Protein AF-A0AAT9LP77-F1 (afdb_monomer_lite)

Foldseek 3Di:
DDPLLVQLVVLLCVQLVCLVVVVFHDPVSLVSNLVSLVVLLVVQAPPPDDDPSSVVSLVCRLVSLLVSLVVDDPPRSVVSVVSSVVSVVSSCSSPDHDPVVVVVVVVVVPPPDPPDDDD

Radius of gyration: 19.97 Å; chains: 1; bounding box: 31×26×78 Å

Sequence (119 aa):
MSAEVDRLLVTWDRFTVALRMNEGFNGTAYAELRSALTDLTAAWQGMDALPRLGVNVLVDIVPTVDAMTMSYPAPTSSKIGEAVFELQELIAECVALSEQDVEYVENLSDGSSDSDPSA

Secondary structure (DSSP, 8-state):
--HHHHHHHHHHHHHHHHHHTT----HHHHHHHHHHHHHHHHHHTT-SS--HHHHHHHHHHHHHHHHHGGGS-TTHHHHHHHHHHHHHHHHHHHTPPPHHHHHHHHHHSS---------

pLDDT: mean 87.94, std 16.05, range [48.62, 98.56]

Structure (mmCIF, N/CA/C/O backbone):
data_AF-A0AAT9LP77-F1
#
_entry.id   AF-A0AAT9LP77-F1
#
loop_
_atom_site.group_PDB
_atom_site.id
_atom_site.type_symbol
_atom_site.label_atom_id
_atom_site.label_alt_id
_atom_site.label_comp_id
_atom_site.label_asym_id
_atom_site.label_entity_id
_atom_site.label_seq_id
_atom_site.pdbx_PDB_ins_code
_atom_site.Cartn_x
_atom_site.Cartn_y
_atom_site.Cartn_z
_atom_site.occupancy
_atom_site.B_iso_or_equiv
_atom_site.auth_seq_id
_atom_site.auth_comp_id
_atom_site.auth_asym_id
_atom_site.auth_atom_id
_atom_site.pdbx_PDB_model_num
ATOM 1 N N . MET A 1 1 ? -15.776 -10.318 7.944 1.00 61.47 1 MET A N 1
ATOM 2 C CA . MET A 1 1 ? -14.636 -9.606 7.332 1.00 61.47 1 MET A CA 1
ATOM 3 C C . MET A 1 1 ? -15.185 -8.266 6.871 1.00 61.47 1 MET A C 1
ATOM 5 O O . MET A 1 1 ? -16.336 -8.264 6.444 1.00 61.47 1 MET A O 1
ATOM 9 N N . SER A 1 2 ? -14.496 -7.143 7.107 1.00 86.44 2 SER A N 1
ATOM 10 C CA . SER A 1 2 ? -15.014 -5.845 6.645 1.00 86.44 2 SER A CA 1
ATOM 11 C C . SER A 1 2 ? -14.846 -5.752 5.128 1.00 86.44 2 SER A C 1
ATOM 13 O O . SER A 1 2 ? -13.903 -6.327 4.582 1.00 86.44 2 SER A O 1
ATOM 15 N N . ALA A 1 3 ? -15.758 -5.063 4.443 1.00 93.88 3 ALA A N 1
ATOM 16 C CA . ALA A 1 3 ? -15.724 -4.959 2.984 1.00 93.88 3 ALA A CA 1
ATOM 17 C C . ALA A 1 3 ? -14.425 -4.295 2.488 1.00 93.88 3 ALA A C 1
ATOM 19 O O . ALA A 1 3 ? -13.923 -4.609 1.411 1.00 93.88 3 ALA A O 1
ATOM 20 N N . GLU A 1 4 ? -13.854 -3.415 3.304 1.00 96.62 4 GLU A N 1
ATOM 21 C CA . G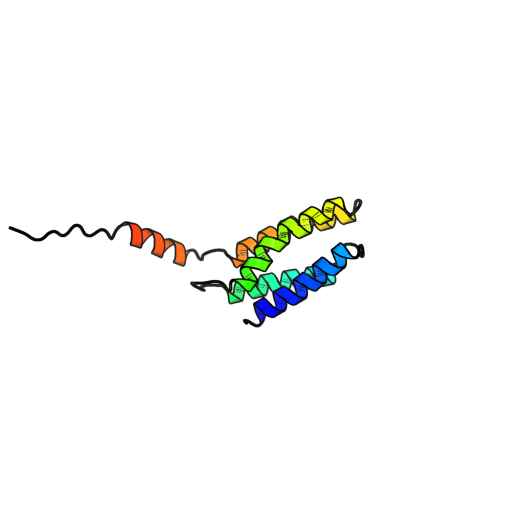LU A 1 4 ? -12.624 -2.674 3.046 1.00 96.62 4 GLU A CA 1
ATOM 22 C C . GLU A 1 4 ? -11.394 -3.580 3.137 1.00 96.62 4 GLU A C 1
ATOM 24 O O . GLU A 1 4 ? -10.515 -3.501 2.283 1.00 96.62 4 GLU A O 1
ATOM 29 N N . VAL A 1 5 ? -11.355 -4.503 4.106 1.00 96.44 5 VAL A N 1
ATOM 30 C CA . VAL A 1 5 ? -10.282 -5.508 4.203 1.00 96.44 5 VAL A CA 1
ATOM 31 C C . VAL A 1 5 ? -10.349 -6.479 3.025 1.00 96.44 5 VAL A C 1
ATOM 33 O O . VAL A 1 5 ? -9.315 -6.803 2.442 1.00 96.44 5 VAL A O 1
ATOM 36 N N . ASP A 1 6 ? -11.548 -6.905 2.628 1.00 97.19 6 ASP A N 1
ATOM 37 C CA . ASP A 1 6 ? -11.735 -7.785 1.466 1.00 97.19 6 ASP A CA 1
ATOM 38 C C . ASP A 1 6 ? -11.253 -7.101 0.188 1.00 97.19 6 ASP A C 1
ATOM 40 O O . ASP A 1 6 ? -10.537 -7.692 -0.624 1.00 97.19 6 ASP A O 1
ATOM 44 N N . ARG A 1 7 ? -11.602 -5.822 0.033 1.00 97.50 7 ARG A N 1
ATOM 45 C CA . ARG A 1 7 ? -11.161 -5.013 -1.097 1.00 97.50 7 ARG A CA 1
ATOM 46 C C . ARG A 1 7 ? -9.647 -4.825 -1.100 1.00 97.50 7 ARG A C 1
ATOM 48 O O . ARG A 1 7 ? -9.046 -5.035 -2.151 1.00 97.50 7 ARG A O 1
ATOM 55 N N . LEU A 1 8 ? -9.039 -4.511 0.049 1.00 97.94 8 LEU A N 1
ATOM 56 C CA . LEU A 1 8 ? -7.586 -4.402 0.194 1.00 97.94 8 LEU A CA 1
ATOM 57 C C . LEU A 1 8 ? -6.893 -5.679 -0.289 1.00 97.94 8 LEU A C 1
ATOM 59 O O . LEU A 1 8 ? -5.977 -5.594 -1.103 1.00 97.94 8 LEU A O 1
ATOM 63 N N . LEU A 1 9 ? -7.354 -6.849 0.165 1.00 97.62 9 LEU A N 1
ATOM 64 C CA . LEU A 1 9 ? -6.792 -8.148 -0.218 1.00 97.62 9 LEU A CA 1
ATOM 65 C C . LEU A 1 9 ? -6.828 -8.363 -1.733 1.00 97.62 9 LEU A C 1
ATOM 67 O O . LEU A 1 9 ? -5.820 -8.750 -2.321 1.00 97.62 9 LEU A O 1
ATOM 71 N N . VAL A 1 10 ? -7.967 -8.079 -2.370 1.00 98.00 10 VAL A N 1
ATOM 72 C CA . VAL A 1 10 ? -8.135 -8.242 -3.821 1.00 98.00 10 VAL A CA 1
ATOM 73 C C . VAL A 1 10 ? -7.227 -7.289 -4.597 1.00 98.00 10 VAL A C 1
ATOM 75 O O . VAL A 1 10 ? -6.551 -7.707 -5.537 1.00 98.00 10 VAL A O 1
ATOM 78 N N . THR A 1 11 ? -7.183 -6.011 -4.215 1.00 98.25 11 THR A N 1
ATOM 79 C CA . THR A 1 11 ? -6.349 -5.021 -4.913 1.00 98.25 11 THR A CA 1
ATOM 80 C C . THR A 1 11 ? -4.859 -5.258 -4.685 1.00 98.25 11 THR A C 1
ATOM 82 O O . THR A 1 11 ? -4.057 -5.063 -5.598 1.00 98.25 11 THR A O 1
ATOM 85 N N . TRP A 1 12 ? -4.488 -5.739 -3.495 1.00 98.06 12 TRP A N 1
ATOM 86 C CA . TRP A 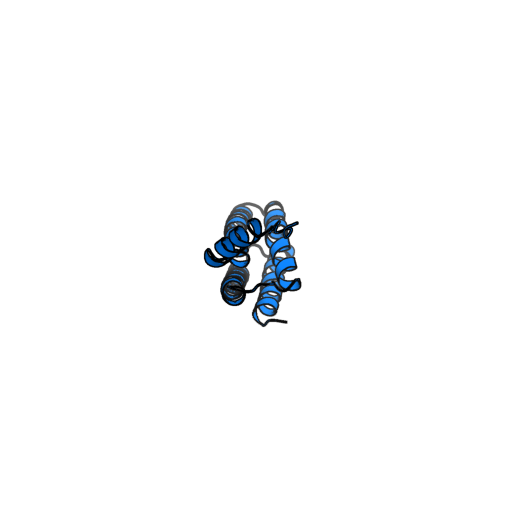1 12 ? -3.121 -6.121 -3.161 1.00 98.06 12 TRP A CA 1
ATOM 87 C C . TRP A 1 12 ? -2.648 -7.313 -3.993 1.00 98.06 12 TRP A C 1
ATOM 89 O O . TRP A 1 12 ? -1.588 -7.253 -4.621 1.00 98.06 12 TRP A O 1
ATOM 99 N N . ASP A 1 13 ? -3.452 -8.375 -4.057 1.00 97.62 13 ASP A N 1
ATOM 100 C CA . ASP A 1 13 ? -3.139 -9.550 -4.869 1.00 97.62 13 ASP A CA 1
ATOM 101 C C . ASP A 1 13 ? -2.995 -9.167 -6.347 1.00 97.62 13 ASP A C 1
ATOM 103 O O . ASP A 1 13 ? -1.975 -9.451 -6.973 1.00 97.62 13 ASP A O 1
ATOM 107 N N . ARG A 1 14 ? -3.940 -8.385 -6.883 1.00 97.00 14 ARG A N 1
ATOM 108 C CA . ARG A 1 14 ? -3.889 -7.920 -8.275 1.00 97.00 14 ARG A CA 1
ATOM 109 C C . ARG A 1 14 ? -2.618 -7.128 -8.592 1.00 97.00 14 ARG A C 1
ATOM 111 O O . ARG A 1 14 ? -2.005 -7.350 -9.637 1.00 97.00 14 ARG A O 1
ATOM 118 N N . PHE A 1 15 ? -2.223 -6.202 -7.718 1.00 97.50 15 PHE A N 1
ATOM 119 C CA . PHE A 1 15 ? -1.018 -5.400 -7.920 1.00 97.50 15 PHE A CA 1
ATOM 120 C C . PHE A 1 15 ? 0.257 -6.248 -7.819 1.00 97.50 15 PHE A C 1
ATOM 122 O O . PHE A 1 15 ? 1.133 -6.156 -8.682 1.00 97.50 15 PHE A O 1
ATOM 129 N N . THR A 1 16 ? 0.352 -7.126 -6.818 1.00 95.88 16 THR A N 1
ATOM 130 C CA . THR A 1 16 ? 1.541 -7.975 -6.641 1.00 95.88 16 THR A CA 1
ATOM 131 C C . THR A 1 16 ? 1.695 -9.034 -7.712 1.00 95.88 16 THR A C 1
ATOM 133 O O . THR A 1 16 ? 2.821 -9.302 -8.127 1.00 95.88 16 THR A O 1
ATOM 136 N N . VAL A 1 17 ? 0.600 -9.629 -8.184 1.00 95.62 17 VAL A N 1
ATOM 137 C CA . VAL A 1 17 ? 0.631 -10.596 -9.284 1.00 95.62 17 VAL A CA 1
ATOM 138 C C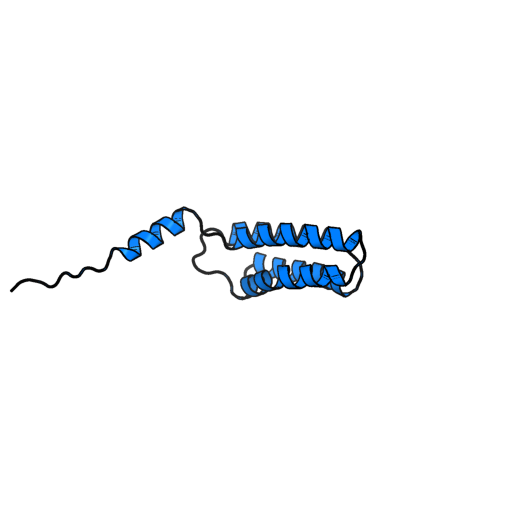 . VAL A 1 17 ? 1.204 -9.942 -10.536 1.00 95.62 17 VAL A C 1
ATOM 140 O O . VAL A 1 17 ? 2.122 -10.510 -11.122 1.00 95.62 17 VAL A O 1
ATOM 143 N N . ALA A 1 18 ? 0.766 -8.730 -10.896 1.00 93.38 18 ALA A N 1
ATOM 144 C CA . ALA A 1 18 ? 1.317 -8.013 -12.049 1.00 93.38 18 ALA A CA 1
ATOM 145 C C . ALA A 1 18 ? 2.839 -7.799 -11.924 1.00 93.38 18 ALA A C 1
ATOM 147 O O . ALA A 1 18 ? 3.595 -8.066 -12.863 1.00 93.38 18 ALA A O 1
ATOM 148 N N . LEU A 1 19 ? 3.311 -7.401 -10.735 1.00 93.75 19 LEU A N 1
ATOM 149 C CA . LEU A 1 19 ? 4.742 -7.232 -10.471 1.00 93.75 19 LEU A CA 1
ATOM 150 C C . LEU A 1 19 ? 5.516 -8.557 -10.544 1.00 93.75 19 LEU A C 1
ATOM 152 O O . LEU A 1 19 ? 6.601 -8.594 -11.123 1.00 93.75 19 LEU A O 1
ATOM 156 N N . ARG A 1 20 ? 4.973 -9.649 -9.995 1.00 92.88 20 ARG A N 1
ATOM 157 C CA . ARG A 1 20 ? 5.624 -10.973 -9.978 1.00 92.88 20 ARG A CA 1
ATOM 158 C C . ARG A 1 20 ? 5.626 -11.663 -11.342 1.00 92.88 20 ARG A C 1
ATOM 160 O O . ARG A 1 20 ? 6.554 -12.409 -11.634 1.00 92.88 20 ARG A O 1
ATOM 167 N N . MET A 1 21 ? 4.619 -11.410 -12.175 1.00 93.94 21 MET A N 1
ATOM 168 C CA . MET A 1 21 ? 4.511 -11.969 -13.531 1.00 93.94 21 MET A CA 1
ATOM 169 C C . MET A 1 21 ? 5.355 -11.213 -14.565 1.00 93.94 21 MET A C 1
ATOM 171 O O . MET A 1 21 ? 5.306 -11.524 -15.753 1.00 93.94 21 MET A O 1
ATOM 175 N N . ASN A 1 22 ? 6.171 -10.253 -14.119 1.00 88.88 22 ASN A N 1
ATOM 176 C CA . ASN A 1 22 ? 7.028 -9.430 -14.967 1.00 88.88 22 ASN A CA 1
ATOM 177 C C . ASN A 1 22 ? 6.251 -8.588 -16.001 1.00 88.88 22 ASN A C 1
ATOM 179 O O . ASN A 1 22 ? 6.763 -8.282 -17.078 1.00 88.88 22 ASN A O 1
ATOM 183 N N . GLU A 1 23 ? 5.010 -8.203 -15.679 1.00 91.38 23 GLU A N 1
ATOM 184 C CA . GLU A 1 23 ? 4.158 -7.367 -16.540 1.00 91.38 23 GLU A CA 1
ATOM 185 C C . GLU A 1 23 ? 4.526 -5.874 -16.457 1.00 91.38 23 GLU A C 1
ATOM 187 O O . GLU A 1 23 ? 3.981 -5.043 -17.186 1.00 91.38 23 GLU A O 1
ATOM 192 N N . GLY A 1 24 ? 5.476 -5.518 -15.585 1.00 92.25 24 GLY A N 1
ATOM 193 C CA . GLY A 1 24 ? 5.868 -4.139 -15.329 1.00 92.25 24 GLY A CA 1
ATOM 194 C C . GLY A 1 24 ? 4.967 -3.447 -14.310 1.00 92.25 24 GLY A C 1
ATOM 195 O O . GLY A 1 24 ? 4.250 -4.072 -13.531 1.00 92.25 24 GLY A O 1
ATOM 196 N N . PHE A 1 25 ? 5.028 -2.115 -14.293 1.00 96.12 25 PHE A N 1
ATOM 197 C CA . PHE A 1 25 ? 4.246 -1.311 -13.359 1.00 96.12 25 PHE A CA 1
ATOM 198 C C . PHE A 1 25 ? 2.808 -1.126 -13.861 1.00 96.12 25 PHE A C 1
ATOM 200 O O . PHE A 1 25 ? 2.543 -0.297 -14.738 1.00 96.12 25 PHE A O 1
ATOM 207 N N . ASN A 1 26 ? 1.871 -1.881 -13.291 1.00 96.50 26 ASN A N 1
ATOM 208 C CA . ASN A 1 26 ? 0.451 -1.763 -13.609 1.00 96.50 26 ASN A CA 1
ATOM 209 C C . ASN A 1 26 ? -0.186 -0.581 -12.857 1.00 96.50 26 ASN A C 1
ATOM 211 O O . ASN A 1 26 ? -0.607 -0.708 -11.708 1.00 96.50 26 ASN A O 1
ATOM 215 N N . GLY A 1 27 ? -0.284 0.570 -13.528 1.00 96.19 27 GLY A N 1
ATOM 216 C CA . GLY A 1 27 ? -0.832 1.797 -12.941 1.00 96.19 27 GLY A CA 1
ATOM 217 C C . GLY A 1 27 ? -2.305 1.705 -12.525 1.00 96.19 27 GLY A C 1
ATOM 218 O O . GLY A 1 27 ? -2.700 2.354 -11.562 1.00 96.19 27 GLY A O 1
ATOM 219 N N . THR A 1 28 ? -3.117 0.882 -13.197 1.00 97.31 28 THR A N 1
ATOM 220 C CA . THR A 1 28 ? -4.526 0.679 -12.818 1.00 97.31 28 THR A CA 1
ATOM 221 C C . THR A 1 28 ? -4.635 -0.120 -11.525 1.00 97.31 28 THR A C 1
ATOM 223 O O . THR A 1 28 ? -5.321 0.314 -10.607 1.00 97.31 28 THR A O 1
ATOM 226 N N . ALA A 1 29 ? -3.919 -1.245 -11.420 1.00 97.69 29 ALA A N 1
ATOM 227 C CA . ALA A 1 29 ? -3.897 -2.042 -10.192 1.00 97.69 29 ALA A CA 1
ATOM 228 C C . ALA A 1 29 ? -3.315 -1.242 -9.014 1.00 97.69 29 ALA A C 1
ATOM 230 O O . ALA A 1 29 ? -3.817 -1.328 -7.896 1.00 97.69 29 ALA A O 1
ATOM 231 N N . TYR A 1 30 ? -2.305 -0.409 -9.280 1.00 98.38 30 TYR A N 1
ATOM 232 C CA . TYR A 1 30 ? -1.745 0.498 -8.285 1.00 98.38 30 TYR A CA 1
ATOM 233 C C . TYR A 1 30 ? -2.762 1.538 -7.789 1.00 98.38 30 TYR A C 1
ATOM 235 O O . TYR A 1 30 ? -2.931 1.712 -6.584 1.00 98.38 30 TYR A O 1
ATOM 243 N N . ALA A 1 31 ? -3.480 2.202 -8.699 1.00 98.31 31 ALA A N 1
ATOM 244 C CA . ALA A 1 31 ? -4.502 3.183 -8.336 1.00 98.31 31 ALA A CA 1
ATOM 245 C C . ALA A 1 31 ? -5.660 2.555 -7.539 1.00 98.31 31 ALA A C 1
ATOM 247 O O . ALA A 1 31 ? -6.166 3.162 -6.595 1.00 98.31 31 ALA A O 1
ATOM 248 N N . GLU A 1 32 ? -6.059 1.328 -7.886 1.00 98.31 32 GLU A N 1
ATOM 249 C CA . GLU A 1 32 ? -7.061 0.571 -7.132 1.00 98.31 32 GLU A CA 1
ATOM 250 C C . GLU A 1 32 ? -6.579 0.242 -5.711 1.00 98.31 32 GLU A C 1
ATOM 252 O O . GLU A 1 32 ? -7.339 0.437 -4.763 1.00 98.31 32 GLU A O 1
ATOM 257 N N . LEU A 1 33 ? -5.321 -0.191 -5.550 1.00 98.56 33 LEU A N 1
ATOM 258 C CA . LEU A 1 33 ? -4.720 -0.443 -4.235 1.00 98.56 33 LEU A CA 1
ATOM 259 C C . LEU A 1 33 ? -4.656 0.831 -3.386 1.00 98.56 33 LEU A C 1
ATOM 261 O O . LEU A 1 33 ? -5.036 0.804 -2.219 1.00 98.56 33 LEU A O 1
ATOM 265 N N . ARG A 1 34 ? -4.235 1.957 -3.971 1.00 98.50 34 ARG A N 1
ATOM 266 C CA . ARG A 1 34 ? -4.230 3.255 -3.279 1.00 98.50 34 ARG A CA 1
ATOM 267 C C . ARG A 1 34 ? -5.617 3.639 -2.784 1.00 98.50 34 ARG A C 1
ATOM 269 O O . ARG A 1 34 ? -5.771 4.000 -1.625 1.00 98.50 34 ARG A O 1
ATOM 276 N N . SER A 1 35 ? -6.628 3.514 -3.643 1.00 98.31 35 SER A N 1
ATOM 277 C CA . SER A 1 35 ? -8.016 3.776 -3.258 1.00 98.31 35 SER A CA 1
ATOM 278 C C . SER A 1 35 ? -8.483 2.847 -2.135 1.00 98.31 35 SER A C 1
ATOM 280 O O . SER A 1 35 ? -9.195 3.303 -1.248 1.00 98.31 35 SER A O 1
ATOM 282 N N . ALA A 1 36 ? -8.075 1.575 -2.138 1.00 98.25 36 ALA A N 1
ATOM 283 C CA . ALA A 1 36 ? -8.401 0.648 -1.057 1.00 98.25 36 ALA A CA 1
ATOM 284 C C . ALA A 1 36 ? -7.755 1.040 0.274 1.00 98.25 36 ALA A C 1
ATOM 286 O O . ALA A 1 36 ? -8.422 0.952 1.298 1.00 98.25 36 ALA A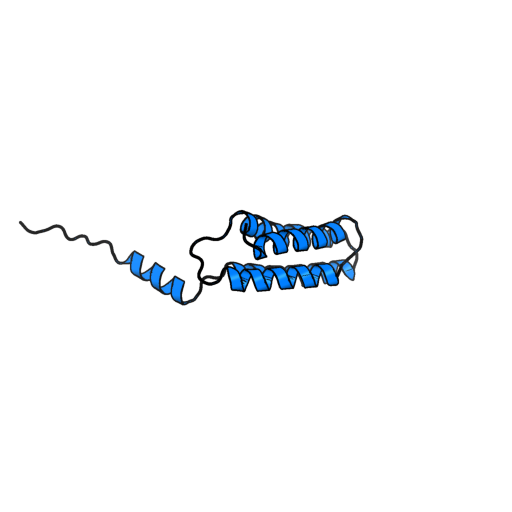 O 1
ATOM 287 N N . LEU A 1 37 ? -6.505 1.513 0.262 1.00 98.12 37 LEU A N 1
ATOM 288 C CA . LEU A 1 37 ? -5.838 2.030 1.459 1.00 98.12 37 LEU A CA 1
ATOM 289 C C . LEU A 1 37 ? -6.528 3.291 1.991 1.00 98.12 37 LEU A C 1
ATOM 291 O O . LEU A 1 37 ? -6.800 3.369 3.180 1.00 98.12 37 LEU A O 1
ATOM 295 N N . THR A 1 38 ? -6.898 4.237 1.123 1.00 97.44 38 THR A N 1
ATOM 296 C CA . THR A 1 38 ? -7.639 5.440 1.541 1.00 97.44 38 THR A CA 1
ATOM 297 C C . THR A 1 38 ? -8.990 5.100 2.177 1.00 97.44 38 THR A C 1
ATOM 299 O O . THR A 1 38 ? -9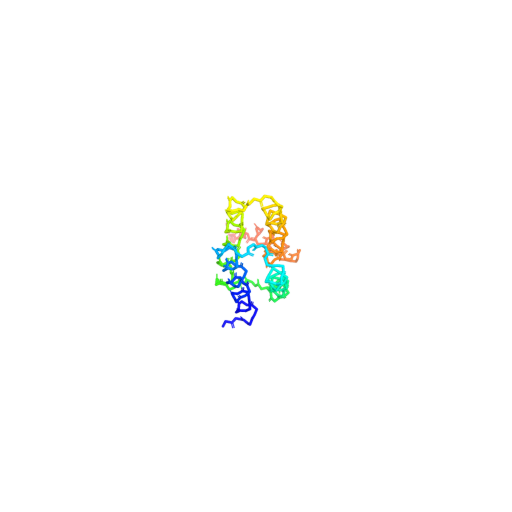.344 5.662 3.213 1.00 97.44 38 THR A O 1
ATOM 302 N N . ASP A 1 39 ? -9.736 4.157 1.596 1.00 96.44 39 ASP A N 1
ATOM 303 C CA . ASP A 1 39 ? -11.015 3.718 2.165 1.00 96.44 39 ASP A CA 1
ATOM 304 C C . ASP A 1 39 ? -10.812 2.980 3.499 1.00 96.44 39 ASP A C 1
ATOM 306 O O . ASP A 1 39 ? -11.624 3.117 4.416 1.00 96.44 39 ASP A O 1
ATOM 310 N N . LEU A 1 40 ? -9.707 2.237 3.634 1.00 96.06 40 LEU A N 1
ATOM 311 C CA . LEU A 1 40 ? -9.325 1.572 4.878 1.00 96.06 40 LEU A CA 1
ATOM 312 C C . LEU A 1 40 ? -9.026 2.584 5.988 1.00 96.06 40 LEU A C 1
ATOM 314 O O . LEU A 1 40 ? -9.532 2.412 7.092 1.00 96.06 40 LEU A O 1
ATOM 318 N N . THR A 1 41 ? -8.280 3.654 5.689 1.00 95.19 41 THR A N 1
ATOM 319 C CA . THR A 1 41 ? -8.020 4.756 6.629 1.00 95.19 41 THR A CA 1
ATOM 320 C C . THR A 1 41 ? -9.324 5.325 7.178 1.00 95.19 41 THR A C 1
ATOM 322 O O . THR A 1 41 ? -9.489 5.440 8.390 1.00 95.19 41 THR A O 1
ATOM 325 N N . ALA A 1 42 ? -10.288 5.626 6.303 1.00 93.81 42 ALA A N 1
ATOM 326 C CA . ALA A 1 42 ? -11.584 6.153 6.725 1.00 93.81 42 ALA A CA 1
ATOM 327 C C . ALA A 1 42 ? -12.380 5.146 7.574 1.00 93.81 42 ALA A C 1
ATOM 329 O O . ALA A 1 42 ? -13.023 5.530 8.548 1.00 93.81 42 ALA A O 1
ATOM 330 N N . ALA A 1 43 ? -12.333 3.858 7.225 1.00 93.94 43 ALA A N 1
ATOM 331 C CA . ALA A 1 43 ? -13.044 2.814 7.957 1.00 93.94 43 ALA A CA 1
ATOM 332 C C . ALA A 1 43 ? -12.424 2.496 9.324 1.00 93.94 43 ALA A C 1
ATOM 334 O O . ALA A 1 43 ? -13.135 2.043 10.219 1.00 93.94 43 ALA A O 1
ATOM 335 N N . TRP A 1 44 ? -11.114 2.693 9.478 1.00 94.19 44 TRP A N 1
ATOM 336 C CA . TRP A 1 44 ? -10.375 2.399 10.708 1.00 94.19 44 TRP A CA 1
ATOM 337 C C . TRP A 1 44 ? -10.249 3.589 11.653 1.00 94.19 44 TRP A C 1
ATOM 339 O O . TRP A 1 44 ? -9.827 3.423 12.798 1.00 94.19 44 TRP A O 1
ATOM 349 N N . GLN A 1 45 ? -10.661 4.774 11.210 1.00 90.88 45 GLN A N 1
ATOM 350 C CA . GLN A 1 45 ? -10.644 5.971 12.030 1.00 90.88 45 GLN A CA 1
ATOM 351 C C . GLN A 1 45 ? -11.479 5.782 13.309 1.00 90.88 45 GLN A C 1
ATOM 353 O O . GLN A 1 45 ? -12.678 5.503 13.253 1.00 90.88 45 GLN A O 1
ATOM 358 N N . GLY A 1 46 ? -10.837 5.954 14.468 1.00 85.38 46 GLY A N 1
ATOM 359 C CA . GLY A 1 46 ? -11.478 5.815 15.781 1.00 85.38 46 GLY A CA 1
ATOM 360 C C . GLY A 1 46 ? -11.781 4.371 16.198 1.00 85.38 46 GLY A C 1
ATOM 361 O O . GLY A 1 46 ? -12.587 4.157 17.101 1.00 85.38 46 GLY A O 1
ATOM 362 N N . MET A 1 47 ? -11.188 3.369 15.541 1.00 90.12 47 MET A N 1
ATOM 363 C CA . MET A 1 47 ? -11.285 1.978 15.986 1.00 90.12 47 MET A CA 1
ATOM 364 C C . MET A 1 47 ? -10.248 1.670 17.074 1.00 90.12 47 MET A C 1
ATOM 366 O O . MET A 1 47 ? -9.050 1.788 16.840 1.00 90.12 47 MET A O 1
ATOM 370 N N . ASP A 1 48 ? -10.700 1.132 18.210 1.00 88.44 48 ASP A N 1
ATOM 371 C CA . ASP A 1 48 ? -9.814 0.689 19.305 1.00 88.44 48 ASP A CA 1
ATOM 372 C C . ASP A 1 48 ? -8.944 -0.529 18.936 1.00 88.44 48 ASP A C 1
ATOM 374 O O . ASP A 1 48 ? -7.926 -0.813 19.569 1.00 88.44 48 ASP A O 1
ATOM 378 N N . ALA A 1 49 ? -9.372 -1.311 17.941 1.00 90.38 49 ALA A N 1
ATOM 379 C CA . ALA A 1 49 ? -8.692 -2.528 17.519 1.00 90.38 49 ALA A CA 1
ATOM 380 C C . ALA A 1 49 ? -8.837 -2.754 16.016 1.00 90.38 49 ALA A C 1
ATOM 382 O O . ALA A 1 49 ? -9.947 -2.810 15.487 1.00 90.38 49 ALA A O 1
ATOM 383 N N . LEU A 1 50 ? -7.710 -2.972 15.338 1.00 93.06 50 LEU A N 1
ATOM 384 C CA . LEU A 1 50 ? -7.680 -3.183 13.894 1.00 93.06 50 LEU A CA 1
ATOM 385 C C . LEU A 1 50 ? -7.831 -4.669 13.521 1.00 93.06 50 LEU A C 1
ATOM 387 O O . LEU A 1 50 ? -7.279 -5.548 14.197 1.00 93.06 50 LEU A O 1
ATOM 391 N N . PRO A 1 51 ? -8.526 -4.995 12.415 1.00 93.81 51 PRO A N 1
ATOM 392 C CA . PRO A 1 51 ? -8.610 -6.363 11.921 1.00 93.81 51 PRO A CA 1
ATOM 393 C C . PRO A 1 51 ? -7.227 -6.939 11.586 1.00 93.81 51 PRO A C 1
ATOM 395 O O . PRO A 1 51 ? -6.564 -6.491 10.649 1.00 93.81 51 PRO A O 1
ATOM 398 N N . ARG A 1 52 ? -6.824 -8.011 12.287 1.00 95.38 52 ARG A N 1
ATOM 399 C CA . ARG A 1 52 ? -5.518 -8.682 12.106 1.00 95.38 52 ARG A CA 1
ATOM 400 C C . ARG A 1 52 ? -5.181 -8.982 10.646 1.00 95.38 52 ARG A C 1
ATOM 402 O O . ARG A 1 52 ? -4.038 -8.823 10.239 1.00 95.38 52 ARG A O 1
ATOM 409 N N . LEU A 1 53 ? -6.161 -9.443 9.869 1.00 95.50 53 LEU A N 1
ATOM 410 C CA . LEU A 1 53 ? -5.940 -9.783 8.465 1.00 95.50 53 LEU A CA 1
ATOM 411 C C . LEU A 1 53 ? -5.534 -8.559 7.636 1.00 95.50 53 LEU A C 1
ATOM 413 O O . LEU A 1 53 ? -4.612 -8.667 6.840 1.00 95.50 53 LEU A O 1
ATOM 417 N N . GLY A 1 54 ? -6.172 -7.405 7.858 1.00 95.88 54 GLY A N 1
ATOM 418 C CA . GLY A 1 54 ? -5.792 -6.161 7.191 1.00 95.88 54 GLY A CA 1
ATOM 419 C C . GLY A 1 54 ? -4.391 -5.721 7.603 1.00 95.88 54 GLY A C 1
ATOM 420 O O . GLY A 1 54 ? -3.559 -5.460 6.744 1.00 95.88 54 GLY A O 1
ATOM 421 N N . VAL A 1 55 ? -4.093 -5.744 8.907 1.00 96.88 55 VAL A N 1
ATOM 422 C CA . VAL A 1 55 ? -2.768 -5.373 9.435 1.00 96.88 55 VAL A CA 1
ATOM 423 C C . VAL A 1 55 ? -1.658 -6.248 8.849 1.00 96.88 55 VAL A C 1
ATOM 425 O O . VAL A 1 55 ? -0.628 -5.722 8.440 1.00 96.88 55 VAL A O 1
ATOM 428 N N . ASN A 1 56 ? -1.876 -7.564 8.748 1.00 96.75 56 ASN A N 1
ATOM 429 C CA . ASN A 1 56 ? -0.916 -8.477 8.122 1.00 96.75 56 ASN A CA 1
ATOM 430 C C . ASN A 1 56 ? -0.617 -8.083 6.666 1.00 96.75 56 ASN A C 1
ATOM 432 O O . ASN A 1 56 ? 0.523 -8.174 6.233 1.00 96.75 56 ASN A O 1
ATOM 436 N N . VAL A 1 57 ? -1.624 -7.630 5.914 1.00 97.00 57 VAL A N 1
ATOM 437 C CA . VAL A 1 57 ? -1.405 -7.156 4.541 1.00 97.00 57 VAL A CA 1
ATOM 438 C C . VAL A 1 57 ? -0.583 -5.873 4.547 1.00 97.00 57 VAL A C 1
ATOM 440 O O . VAL A 1 57 ? 0.389 -5.790 3.806 1.00 97.00 57 VAL A O 1
ATOM 443 N N . LEU A 1 58 ? -0.919 -4.897 5.399 1.00 97.69 58 LEU A N 1
ATOM 444 C CA . LEU A 1 58 ? -0.201 -3.618 5.457 1.00 97.69 58 LEU A CA 1
ATOM 445 C C . LEU A 1 58 ? 1.303 -3.799 5.700 1.00 97.69 58 LEU A C 1
ATOM 447 O O . LEU A 1 58 ? 2.110 -3.171 5.016 1.00 97.69 58 LEU A O 1
ATOM 451 N N . VAL A 1 59 ? 1.686 -4.685 6.626 1.00 97.12 59 VAL A N 1
ATOM 452 C CA . VAL A 1 59 ? 3.106 -4.938 6.935 1.00 97.12 59 VAL A CA 1
ATOM 453 C C . VAL A 1 59 ? 3.857 -5.640 5.799 1.00 97.12 59 VAL A C 1
ATOM 455 O O . VAL A 1 59 ? 5.076 -5.506 5.709 1.00 97.12 59 VAL A O 1
ATOM 458 N N . ASP A 1 60 ? 3.149 -6.339 4.909 1.00 97.56 60 ASP A N 1
ATOM 459 C CA . ASP A 1 60 ? 3.744 -7.047 3.774 1.00 97.56 60 ASP A CA 1
ATOM 460 C C . ASP A 1 60 ? 3.932 -6.149 2.540 1.00 97.56 60 ASP A C 1
ATOM 462 O O . ASP A 1 60 ? 4.802 -6.439 1.711 1.00 97.56 60 ASP A O 1
ATOM 466 N N . ILE A 1 61 ? 3.145 -5.072 2.398 1.00 97.94 61 ILE A N 1
ATOM 467 C CA . ILE A 1 61 ? 3.114 -4.239 1.182 1.00 97.94 61 ILE A CA 1
ATOM 468 C C . ILE A 1 61 ? 4.490 -3.648 0.868 1.00 97.94 61 ILE A C 1
ATOM 470 O O . ILE A 1 61 ? 5.066 -3.946 -0.178 1.00 97.94 61 ILE A O 1
ATOM 474 N N . VAL A 1 62 ? 5.026 -2.824 1.771 1.00 97.69 62 VAL A N 1
ATOM 475 C CA . VAL A 1 62 ? 6.282 -2.085 1.556 1.00 97.69 62 VAL A CA 1
ATOM 476 C C . VAL A 1 62 ? 7.460 -3.015 1.243 1.00 97.69 62 VAL A C 1
ATOM 478 O O . VAL A 1 62 ? 8.046 -2.852 0.171 1.00 97.69 62 VAL A O 1
ATOM 481 N N . PRO A 1 63 ? 7.799 -4.020 2.079 1.00 97.69 63 PRO A N 1
ATOM 482 C CA . PRO A 1 63 ? 8.950 -4.878 1.798 1.00 97.69 63 PRO A CA 1
ATOM 483 C C . PRO A 1 63 ? 8.773 -5.700 0.516 1.00 97.69 63 PRO A C 1
ATOM 485 O O . PRO A 1 63 ? 9.742 -5.930 -0.208 1.00 97.69 63 PRO A O 1
ATOM 488 N N . THR A 1 64 ? 7.545 -6.121 0.193 1.00 97.25 64 THR A N 1
ATOM 489 C CA . THR A 1 64 ? 7.280 -6.867 -1.044 1.00 97.25 64 THR A CA 1
ATOM 490 C C . THR A 1 64 ? 7.482 -5.992 -2.277 1.00 97.25 64 THR A C 1
ATOM 492 O O . THR A 1 64 ? 8.100 -6.445 -3.238 1.00 97.25 64 THR A O 1
ATOM 495 N N . VAL A 1 65 ? 6.965 -4.761 -2.278 1.00 97.44 65 VAL A N 1
ATOM 496 C CA . VAL A 1 65 ? 7.069 -3.854 -3.433 1.00 97.44 65 VAL A CA 1
ATOM 497 C C . VAL A 1 65 ? 8.503 -3.350 -3.600 1.00 97.44 65 VAL A C 1
ATOM 499 O O . VAL A 1 65 ? 9.010 -3.344 -4.722 1.00 97.44 65 VAL A O 1
ATOM 502 N N . ASP A 1 66 ? 9.188 -3.017 -2.505 1.00 97.56 66 ASP A N 1
ATOM 503 C CA . ASP A 1 66 ? 10.588 -2.582 -2.535 1.00 97.56 66 ASP A CA 1
ATOM 504 C C . ASP A 1 66 ? 11.506 -3.662 -3.122 1.00 97.56 66 ASP A C 1
ATOM 506 O O . ASP A 1 66 ? 12.287 -3.393 -4.037 1.00 97.56 66 ASP A O 1
ATOM 510 N N . ALA A 1 67 ? 11.320 -4.925 -2.725 1.00 96.56 67 ALA A N 1
ATOM 511 C CA . ALA A 1 67 ? 12.072 -6.045 -3.288 1.00 96.56 67 ALA A CA 1
ATOM 512 C C . ALA A 1 67 ? 11.879 -6.207 -4.812 1.00 96.56 67 ALA A C 1
ATOM 514 O O . ALA A 1 67 ? 12.777 -6.696 -5.504 1.00 96.56 67 ALA A O 1
ATOM 515 N N . MET A 1 68 ? 10.737 -5.780 -5.369 1.00 95.50 68 MET A N 1
ATOM 516 C CA . MET A 1 68 ? 10.499 -5.842 -6.816 1.00 95.50 68 MET A CA 1
ATOM 517 C C . MET A 1 68 ? 11.344 -4.832 -7.595 1.00 95.50 68 MET A C 1
ATOM 519 O O . MET A 1 68 ? 11.613 -5.075 -8.769 1.00 95.50 68 MET A O 1
ATOM 523 N N . THR A 1 69 ? 11.827 -3.745 -6.982 1.00 96.44 69 THR A N 1
ATOM 524 C CA . THR A 1 69 ? 12.676 -2.753 -7.672 1.00 96.44 69 THR A CA 1
ATOM 525 C C . THR A 1 69 ? 13.925 -3.390 -8.290 1.00 96.44 69 THR A C 1
ATOM 527 O O . THR A 1 69 ? 14.329 -3.008 -9.388 1.00 96.44 69 THR A O 1
ATOM 530 N N . MET A 1 70 ? 14.480 -4.423 -7.646 1.00 94.25 70 MET A N 1
ATOM 531 C CA . MET A 1 70 ? 15.646 -5.176 -8.124 1.00 94.25 70 MET A CA 1
ATOM 532 C C . MET A 1 70 ? 15.351 -6.072 -9.335 1.00 94.25 70 MET A C 1
ATOM 534 O O . MET A 1 70 ? 16.277 -6.504 -10.018 1.00 94.25 70 MET A O 1
ATOM 538 N N . SER A 1 71 ? 14.076 -6.367 -9.600 1.00 95.00 71 SER A N 1
ATOM 539 C CA . SER A 1 71 ? 13.645 -7.248 -10.694 1.00 95.00 71 SER A CA 1
ATOM 540 C C . SER A 1 71 ? 13.403 -6.501 -12.006 1.00 95.00 71 SER A C 1
ATOM 542 O O . SER A 1 71 ? 13.237 -7.132 -13.048 1.00 95.00 71 SER A O 1
ATOM 544 N N . TYR A 1 72 ? 13.407 -5.165 -11.979 1.00 95.81 72 TYR A N 1
ATOM 545 C CA . TYR A 1 72 ? 13.114 -4.335 -13.141 1.00 95.81 72 TYR A CA 1
ATOM 546 C C . TYR A 1 72 ? 14.261 -3.369 -13.463 1.00 95.81 72 TYR A C 1
ATOM 548 O O . TYR A 1 72 ? 14.877 -2.801 -12.563 1.00 95.81 72 TYR A O 1
ATOM 556 N N . PRO A 1 73 ? 14.545 -3.108 -14.750 1.00 96.25 73 PRO A N 1
ATOM 557 C CA . PRO A 1 73 ? 15.406 -2.001 -15.131 1.00 96.25 73 PRO A CA 1
ATOM 558 C C . PRO A 1 73 ? 14.670 -0.658 -14.999 1.00 96.25 73 PRO A C 1
ATOM 560 O O . PRO A 1 73 ? 13.435 -0.582 -14.992 1.00 96.25 73 PRO A O 1
ATOM 563 N N . ALA A 1 74 ? 15.438 0.431 -14.972 1.00 95.81 74 ALA A N 1
ATOM 564 C CA . ALA A 1 74 ? 14.885 1.765 -15.176 1.00 95.81 74 ALA A CA 1
ATOM 565 C C . ALA A 1 74 ? 14.241 1.861 -16.581 1.00 95.81 74 ALA A C 1
ATOM 567 O O . ALA A 1 74 ? 14.753 1.255 -17.527 1.00 95.81 74 ALA A O 1
ATOM 568 N N . PRO A 1 75 ? 13.130 2.605 -16.751 1.00 95.94 75 PRO A N 1
ATOM 569 C CA . PRO A 1 75 ? 12.495 3.495 -15.769 1.00 95.94 75 PRO A CA 1
ATOM 570 C C . PRO A 1 75 ? 11.487 2.801 -14.834 1.00 95.94 75 PRO A C 1
ATOM 572 O O . PRO A 1 75 ? 10.932 3.444 -13.948 1.00 95.94 75 PRO A O 1
ATOM 575 N N . THR A 1 76 ? 11.209 1.511 -15.031 1.00 96.94 76 THR A N 1
ATOM 576 C CA . THR A 1 76 ? 10.173 0.794 -14.274 1.00 96.94 76 THR A CA 1
ATOM 577 C C . THR A 1 76 ? 10.535 0.650 -12.800 1.00 96.94 76 THR A C 1
ATOM 579 O O . THR A 1 76 ? 9.683 0.903 -11.954 1.00 96.94 76 THR A O 1
ATOM 582 N N . SER A 1 77 ? 11.789 0.326 -12.471 1.00 97.25 77 SER A N 1
ATOM 583 C CA . SER A 1 77 ? 12.233 0.267 -11.071 1.00 97.25 77 SER A CA 1
ATOM 584 C C . SER A 1 77 ? 12.110 1.604 -10.345 1.00 97.25 77 SER A C 1
ATOM 586 O O . SER A 1 77 ? 11.736 1.613 -9.178 1.00 97.25 77 SER A O 1
ATOM 588 N N . SER A 1 78 ? 12.335 2.730 -11.033 1.00 97.56 78 SER A N 1
ATOM 589 C CA . SER A 1 78 ? 12.129 4.068 -10.463 1.00 97.56 78 SER A CA 1
ATOM 590 C C . SER A 1 78 ? 10.663 4.309 -10.105 1.00 97.56 78 SER A C 1
ATOM 592 O O . SER A 1 78 ? 10.382 4.751 -8.999 1.00 97.56 78 SER A O 1
ATOM 594 N N . LYS A 1 79 ? 9.725 3.934 -10.986 1.00 97.62 79 LYS A N 1
ATOM 595 C CA . LYS A 1 79 ? 8.280 4.029 -10.705 1.00 97.62 79 LYS A CA 1
ATOM 596 C C . LYS A 1 79 ? 7.849 3.138 -9.544 1.00 97.62 79 LYS A C 1
ATOM 598 O O . LYS A 1 79 ? 7.022 3.541 -8.737 1.00 97.62 79 LYS A O 1
ATOM 603 N N . ILE A 1 80 ? 8.402 1.926 -9.463 1.00 97.69 80 ILE A N 1
ATOM 604 C CA . ILE A 1 80 ? 8.159 1.032 -8.324 1.00 97.69 80 ILE A CA 1
ATOM 605 C C . ILE A 1 80 ? 8.690 1.685 -7.043 1.00 97.69 80 ILE A C 1
ATOM 607 O O . ILE A 1 80 ? 7.972 1.711 -6.053 1.00 97.69 80 ILE A O 1
ATOM 611 N N . GLY A 1 81 ? 9.891 2.269 -7.071 1.00 97.75 81 GLY A N 1
ATOM 612 C CA . GLY A 1 81 ? 10.464 2.983 -5.929 1.00 97.75 81 GLY A CA 1
ATOM 613 C C . GLY A 1 81 ? 9.621 4.179 -5.479 1.00 97.75 81 GLY A C 1
ATOM 614 O O . GLY A 1 81 ? 9.345 4.313 -4.294 1.00 97.75 81 GLY A O 1
ATOM 615 N N . GLU A 1 82 ? 9.140 5.009 -6.408 1.00 98.12 82 GLU A N 1
ATOM 616 C CA . GLU A 1 82 ? 8.193 6.097 -6.106 1.00 98.12 82 GLU A CA 1
ATOM 617 C C . GLU A 1 82 ? 6.917 5.560 -5.441 1.00 98.12 82 GLU A C 1
ATOM 619 O O . GLU A 1 82 ? 6.464 6.097 -4.431 1.00 98.12 82 GLU A O 1
ATOM 624 N N . ALA A 1 83 ? 6.383 4.449 -5.955 1.00 97.88 83 ALA A N 1
ATOM 625 C CA . ALA A 1 83 ? 5.209 3.807 -5.386 1.00 97.88 83 ALA A CA 1
ATOM 626 C C . ALA A 1 83 ? 5.442 3.261 -3.969 1.00 97.88 83 ALA A C 1
ATOM 628 O O . ALA A 1 83 ? 4.504 3.269 -3.178 1.00 97.88 83 ALA A O 1
ATOM 629 N N . VAL A 1 84 ? 6.656 2.805 -3.628 1.00 98.19 84 VAL A N 1
ATOM 630 C CA . VAL A 1 84 ? 7.003 2.359 -2.264 1.00 98.19 84 VAL A CA 1
ATOM 631 C C . VAL A 1 84 ? 6.825 3.495 -1.262 1.00 98.19 84 VAL A C 1
ATOM 633 O O . VAL A 1 84 ? 6.175 3.291 -0.238 1.00 98.19 84 VAL A O 1
ATOM 636 N N . PHE A 1 85 ? 7.357 4.684 -1.563 1.00 97.81 85 PHE A N 1
ATOM 637 C CA . PHE A 1 85 ? 7.240 5.845 -0.675 1.00 97.81 85 PHE A CA 1
ATOM 638 C C . PHE A 1 85 ? 5.780 6.254 -0.474 1.00 97.81 85 PHE A C 1
ATOM 640 O O . PHE A 1 85 ? 5.334 6.400 0.660 1.00 97.81 85 PHE A O 1
ATOM 647 N N . GLU A 1 86 ? 5.009 6.345 -1.558 1.00 98.12 86 GLU A N 1
ATOM 648 C CA . GLU A 1 86 ? 3.590 6.699 -1.475 1.00 98.12 86 GLU A CA 1
ATOM 649 C C . GLU A 1 86 ? 2.765 5.635 -0.721 1.00 98.12 86 GLU A C 1
ATOM 651 O O . GLU A 1 86 ? 1.888 5.968 0.074 1.00 98.12 86 GLU A O 1
ATOM 656 N N . LEU A 1 87 ? 3.056 4.342 -0.911 1.00 98.12 87 LEU A N 1
ATOM 657 C CA . LEU A 1 87 ? 2.392 3.276 -0.153 1.00 98.12 87 LEU A CA 1
ATOM 658 C C . LEU A 1 87 ? 2.740 3.335 1.336 1.00 98.12 87 LEU A C 1
ATOM 660 O O . LEU A 1 87 ? 1.865 3.098 2.163 1.00 98.12 87 LEU A O 1
ATOM 664 N N . GLN A 1 88 ? 3.987 3.656 1.684 1.00 97.88 88 GLN A N 1
ATOM 665 C CA . GLN A 1 88 ? 4.405 3.803 3.076 1.00 97.88 88 GLN A CA 1
ATOM 666 C C . GLN A 1 88 ? 3.639 4.932 3.780 1.00 97.88 88 GLN A C 1
ATOM 668 O O . GLN A 1 88 ? 3.205 4.742 4.916 1.00 97.88 88 GLN A O 1
ATOM 673 N N . GLU A 1 89 ? 3.442 6.072 3.114 1.00 97.25 89 GLU A N 1
ATOM 674 C CA . GLU A 1 89 ? 2.649 7.192 3.639 1.00 97.25 89 GLU A CA 1
ATOM 675 C C . GLU A 1 89 ? 1.185 6.782 3.868 1.00 97.25 89 GLU A C 1
ATOM 677 O O . GLU A 1 89 ? 0.675 6.919 4.978 1.00 97.25 89 GLU A O 1
ATOM 682 N N . LEU A 1 90 ? 0.542 6.164 2.872 1.00 97.38 90 LEU A N 1
ATOM 683 C CA . LEU A 1 90 ? -0.850 5.701 2.984 1.00 97.38 90 LEU A CA 1
ATOM 684 C C . LEU A 1 90 ? -1.045 4.642 4.082 1.00 97.38 90 LEU A C 1
ATOM 686 O O . LEU A 1 90 ? -2.059 4.635 4.778 1.00 97.38 90 LEU A O 1
ATOM 690 N N . ILE A 1 91 ? -0.079 3.736 4.250 1.00 97.19 91 ILE A N 1
ATOM 691 C CA . ILE A 1 91 ? -0.112 2.722 5.312 1.00 97.19 91 ILE A CA 1
ATOM 692 C C . ILE A 1 91 ? 0.026 3.372 6.688 1.00 97.19 91 ILE A C 1
ATOM 694 O O . ILE A 1 91 ? -0.672 2.965 7.616 1.00 97.19 91 ILE A O 1
ATOM 698 N N . ALA A 1 92 ? 0.903 4.370 6.829 1.00 95.44 92 ALA A N 1
ATOM 699 C CA . ALA A 1 92 ? 1.050 5.108 8.077 1.00 95.44 92 ALA A CA 1
ATOM 700 C C . ALA A 1 92 ? -0.254 5.826 8.457 1.00 95.44 92 ALA A C 1
ATOM 702 O O . ALA A 1 92 ? -0.646 5.783 9.620 1.00 95.44 92 ALA A O 1
ATOM 703 N N . GLU A 1 93 ? -0.962 6.403 7.483 1.00 94.44 93 GLU A N 1
ATOM 704 C CA . GLU A 1 93 ? -2.278 7.014 7.703 1.00 94.44 93 GLU A CA 1
ATOM 705 C C . GLU A 1 93 ? -3.331 6.001 8.175 1.00 94.44 93 GLU A C 1
ATOM 707 O O . GLU A 1 93 ? -4.111 6.319 9.068 1.00 94.44 93 GLU A O 1
ATOM 712 N N . CYS A 1 94 ? -3.331 4.768 7.647 1.00 94.50 94 CYS A N 1
ATOM 713 C CA . CYS A 1 94 ? -4.288 3.727 8.056 1.00 94.50 94 CYS A CA 1
ATOM 714 C C . CYS A 1 94 ? -4.212 3.391 9.554 1.00 94.50 94 CYS A C 1
ATOM 716 O O . CYS A 1 94 ? -5.201 2.951 10.138 1.00 94.50 94 CYS A O 1
ATOM 718 N N . VAL A 1 95 ? -3.027 3.519 10.156 1.00 92.88 95 VAL A N 1
ATOM 719 C CA . VAL A 1 95 ? -2.750 3.111 11.545 1.00 92.88 95 VAL A CA 1
ATOM 720 C C . VAL A 1 95 ? -2.465 4.296 12.467 1.00 92.88 95 VAL A C 1
ATOM 722 O O . VAL A 1 95 ? -2.090 4.095 13.623 1.00 92.88 95 VAL A O 1
ATOM 725 N N . ALA A 1 96 ? -2.605 5.523 11.964 1.00 87.62 96 ALA A N 1
ATOM 726 C CA . ALA A 1 96 ? -2.392 6.723 12.751 1.00 87.62 96 ALA A CA 1
ATOM 727 C C . ALA A 1 96 ? -3.465 6.834 13.843 1.00 87.62 96 ALA A C 1
ATOM 729 O O . ALA A 1 96 ? -4.661 6.721 13.577 1.00 87.62 96 ALA A O 1
ATOM 730 N N . LEU A 1 97 ? -3.026 7.082 15.077 1.00 74.88 97 LEU A N 1
ATOM 731 C CA . LEU A 1 97 ? -3.924 7.465 16.163 1.00 74.88 97 LEU A CA 1
ATOM 732 C C . LEU A 1 97 ? -4.393 8.902 15.939 1.00 74.88 97 LEU A C 1
ATOM 734 O O . LEU A 1 97 ? -3.622 9.746 15.473 1.00 74.88 97 LEU A O 1
ATOM 738 N N . SER A 1 98 ? -5.648 9.190 16.278 1.00 69.19 98 SER A N 1
ATOM 739 C CA . SER A 1 98 ? -6.126 10.569 16.258 1.00 69.19 98 SER A CA 1
ATOM 740 C C . SER A 1 98 ? -5.518 11.352 17.428 1.00 69.19 98 SER A C 1
ATOM 742 O O . SER A 1 98 ? -5.178 10.774 18.460 1.00 69.19 98 SER A O 1
ATOM 744 N N . GLU A 1 99 ? -5.395 12.679 17.308 1.00 60.66 99 GLU A N 1
ATOM 745 C CA . GLU A 1 99 ? -4.895 13.535 18.404 1.00 60.66 99 GLU A CA 1
ATOM 746 C C . GLU A 1 99 ? -5.709 13.363 19.705 1.00 60.66 99 GLU A C 1
ATOM 748 O O . GLU A 1 99 ? -5.175 13.542 20.795 1.00 60.66 99 GLU A O 1
ATOM 753 N N . GLN A 1 100 ? -6.978 12.947 19.598 1.00 53.59 100 GLN A N 1
ATOM 754 C CA . GLN A 1 100 ? -7.867 12.679 20.734 1.00 53.59 100 GLN A CA 1
ATOM 755 C C . GLN A 1 100 ? -7.524 11.376 21.474 1.00 53.59 100 GLN A C 1
ATOM 757 O O . GLN A 1 100 ? -7.752 11.284 22.677 1.00 53.59 100 GLN A O 1
ATOM 762 N N . ASP A 1 101 ? -6.927 10.391 20.799 1.00 57.09 101 ASP A N 1
ATOM 763 C CA . ASP A 1 101 ? -6.531 9.118 21.417 1.00 57.09 101 ASP A CA 1
ATOM 764 C C . ASP A 1 101 ? -5.253 9.271 22.259 1.00 57.09 101 ASP A C 1
ATOM 766 O O . ASP A 1 101 ? -5.044 8.550 23.235 1.00 57.09 101 ASP A O 1
ATOM 770 N N . VAL A 1 102 ? -4.408 10.249 21.916 1.00 56.97 102 VAL A N 1
ATOM 771 C CA . VAL A 1 102 ? -3.145 10.537 22.616 1.00 56.97 102 VAL A CA 1
ATOM 772 C C . VAL A 1 102 ? -3.401 11.150 24.002 1.00 56.97 102 VAL A C 1
ATOM 774 O O . VAL A 1 102 ? -2.723 10.788 24.963 1.00 56.97 102 VAL A O 1
ATOM 777 N N . GLU A 1 103 ? -4.432 11.991 24.141 1.00 53.47 103 GLU A N 1
ATOM 778 C CA . GLU A 1 103 ? -4.811 12.643 25.408 1.00 53.47 103 GLU A CA 1
ATOM 779 C C . GLU A 1 103 ? -5.329 11.639 26.465 1.00 53.47 103 GLU A C 1
ATOM 781 O O . GLU A 1 103 ? -5.142 11.824 27.671 1.00 53.47 103 GLU A O 1
ATOM 786 N N . TYR A 1 104 ? -5.930 10.520 26.042 1.00 51.09 104 TYR A N 1
ATOM 787 C CA . TYR A 1 104 ? -6.389 9.462 26.954 1.00 51.09 104 TYR A CA 1
ATOM 788 C C . TYR A 1 104 ? -5.246 8.607 27.524 1.00 51.09 104 TYR A C 1
ATOM 790 O O . TYR A 1 104 ? -5.353 8.125 28.655 1.00 51.09 104 TYR A O 1
ATOM 798 N N . VAL A 1 105 ? -4.146 8.431 26.785 1.00 56.69 105 VAL A N 1
ATOM 799 C CA . VAL A 1 105 ? -2.994 7.632 27.242 1.00 56.69 105 VAL A CA 1
ATOM 800 C C . VAL A 1 105 ? -2.227 8.349 28.356 1.00 56.69 105 VAL A C 1
ATOM 802 O O . VAL A 1 105 ? -1.829 7.708 29.330 1.00 56.69 105 VAL A O 1
ATOM 805 N N . GLU A 1 106 ? -2.071 9.674 28.274 1.00 54.88 106 GLU A N 1
ATOM 806 C CA . GLU A 1 106 ? -1.371 10.451 29.309 1.00 54.88 106 GLU A CA 1
ATOM 807 C C . GLU A 1 106 ? -2.132 10.463 30.647 1.00 54.88 106 GLU A C 1
ATOM 809 O O . GLU A 1 106 ? -1.522 10.360 31.711 1.00 54.88 106 GLU A O 1
ATOM 814 N N . ASN A 1 107 ? -3.467 10.460 30.617 1.00 48.62 107 ASN A N 1
ATOM 815 C CA . ASN A 1 107 ? -4.299 10.466 31.825 1.00 48.62 107 ASN A CA 1
ATOM 816 C C . ASN A 1 107 ? -4.333 9.122 32.585 1.00 48.62 107 ASN A C 1
ATOM 818 O O . ASN A 1 107 ? -4.676 9.090 33.767 1.00 48.62 107 ASN A O 1
ATOM 822 N N . LEU A 1 108 ? -3.959 8.005 31.949 1.00 55.34 108 LEU A N 1
ATOM 823 C CA . LEU A 1 108 ? -3.837 6.697 32.613 1.00 55.34 108 LEU A CA 1
ATOM 824 C C . LEU A 1 108 ? -2.494 6.518 33.343 1.00 55.34 108 LEU A C 1
ATOM 826 O O . LEU A 1 108 ? -2.376 5.633 34.191 1.00 55.34 108 LEU A O 1
ATOM 830 N N . SER A 1 109 ? -1.499 7.364 33.056 1.00 55.50 109 SER A N 1
ATOM 831 C CA . SER A 1 109 ? -0.181 7.337 33.706 1.00 55.50 109 SER A CA 1
ATOM 832 C C . SER A 1 109 ? -0.184 7.931 35.121 1.00 55.50 109 SER A C 1
ATOM 834 O O . SER A 1 109 ? 0.729 7.640 35.891 1.00 55.50 109 SER A O 1
ATOM 836 N N . ASP A 1 110 ? -1.177 8.753 35.471 1.00 54.91 110 ASP A N 1
ATOM 837 C CA . ASP A 1 110 ? -1.178 9.551 36.712 1.00 54.91 110 ASP A CA 1
ATOM 838 C C . ASP A 1 110 ? -2.133 8.998 37.795 1.00 54.91 110 ASP A C 1
ATOM 840 O O . ASP A 1 110 ? -2.297 9.561 38.875 1.00 54.91 110 ASP A O 1
ATOM 844 N N . GLY A 1 111 ? -2.775 7.857 37.521 1.00 53.88 111 GLY A N 1
ATOM 845 C CA . GLY A 1 111 ? -3.822 7.263 38.357 1.00 53.88 111 GLY A CA 1
ATOM 846 C C . GLY A 1 111 ? -3.367 6.231 39.395 1.00 53.88 111 GLY A C 1
ATOM 847 O O . GLY A 1 111 ? -4.212 5.471 39.871 1.00 53.88 111 GLY A O 1
ATOM 848 N N . SER A 1 112 ? -2.079 6.154 39.761 1.00 52.53 112 SER A N 1
ATOM 849 C CA . SER A 1 112 ? -1.649 5.305 40.888 1.00 52.53 112 SER A CA 1
ATOM 850 C C . SER A 1 112 ? -1.973 6.001 42.211 1.00 52.53 112 SER A C 1
ATOM 852 O O . SER A 1 112 ? -1.142 6.657 42.834 1.00 52.53 112 SER A O 1
ATOM 854 N N . SER A 1 113 ? -3.235 5.867 42.611 1.00 52.69 113 SER A N 1
ATOM 855 C CA . SER A 1 113 ? -3.750 6.195 43.935 1.00 52.69 113 SER A CA 1
ATOM 856 C C . SER A 1 113 ? -3.100 5.284 44.984 1.00 52.69 113 SER A C 1
ATOM 858 O O . SER A 1 113 ? -3.630 4.228 45.315 1.00 52.69 113 SER A O 1
ATOM 860 N N . ASP A 1 114 ? -1.966 5.711 45.544 1.00 53.72 114 ASP A N 1
ATOM 861 C CA . ASP A 1 114 ? -1.584 5.322 46.906 1.00 53.72 114 ASP A CA 1
ATOM 862 C C . ASP A 1 114 ? -2.436 6.154 47.872 1.00 53.72 114 ASP A C 1
ATOM 864 O O . ASP A 1 114 ? -2.048 7.205 48.382 1.00 53.72 114 ASP A O 1
ATOM 868 N N . SER A 1 115 ? -3.675 5.711 48.061 1.00 56.59 115 SER A N 1
ATOM 869 C CA . SER A 1 115 ? -4.503 6.092 49.200 1.00 56.59 115 SER A CA 1
ATOM 870 C C . SER A 1 115 ? -4.540 4.914 50.157 1.00 56.59 115 SER A C 1
ATOM 872 O O . SER A 1 115 ? -5.481 4.125 50.134 1.00 56.59 115 SER A O 1
ATOM 874 N N . ASP A 1 116 ? -3.508 4.795 50.991 1.00 54.16 116 ASP A N 1
ATOM 875 C CA . ASP A 1 116 ? -3.599 3.954 52.180 1.00 54.16 116 ASP A CA 1
ATOM 876 C C . ASP A 1 116 ? -4.290 4.771 53.295 1.00 54.16 116 ASP A C 1
ATOM 878 O O . ASP A 1 116 ? -3.882 5.909 53.573 1.00 54.16 116 ASP A O 1
ATOM 882 N N . PRO A 1 117 ? -5.389 4.269 53.887 1.00 61.25 117 PRO A N 1
ATOM 883 C CA . PRO A 1 117 ? -6.216 5.014 54.818 1.00 61.25 117 PRO A CA 1
ATOM 884 C C . PRO A 1 117 ? -5.629 4.982 56.235 1.00 61.25 117 PRO A C 1
ATOM 886 O O . PRO A 1 117 ? -4.996 4.024 56.665 1.00 61.25 117 PRO A O 1
ATOM 889 N N . SER A 1 118 ? -5.887 6.066 56.962 1.00 61.31 118 SER A N 1
ATOM 890 C CA . SER A 1 118 ? -5.476 6.366 58.337 1.00 61.31 118 SER A CA 1
ATOM 891 C C . SER 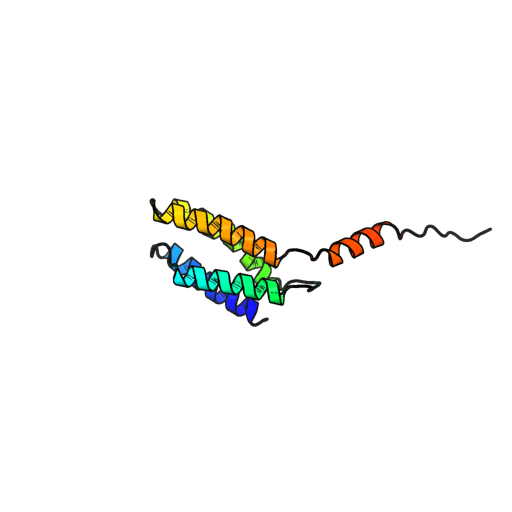A 1 118 ? -5.421 5.194 59.331 1.00 61.31 118 SER A C 1
ATOM 893 O O . SER A 1 118 ? -6.396 4.455 59.466 1.00 61.31 118 SER A O 1
ATOM 895 N N . ALA A 1 119 ? -4.375 5.186 60.169 1.00 52.72 119 ALA A N 1
ATOM 896 C CA . ALA A 1 119 ? -4.465 4.951 61.618 1.00 52.72 119 ALA A CA 1
ATOM 897 C C . ALA A 1 119 ? -3.271 5.584 62.351 1.00 52.72 119 ALA A C 1
ATOM 899 O O . ALA A 1 119 ? -2.119 5.324 61.938 1.00 52.72 119 ALA A O 1
#